Protein AF-A0A7W1B7G7-F1 (afdb_monomer_lite)

Radius of gyration: 17.0 Å; chains: 1; bounding box: 27×66×45 Å

Secondary structure (DSSP, 8-state):
---------BPPHHHHHHHHHHHHHHHHHHHHHTT--HHHHHHHHHHHHHHHHHTT-BHHHHHHHHH--SHHHHHHHHTTS-HHHHHHHHHHHHHHSPP-PPPP------

Structure (mmCIF, N/CA/C/O backbone):
data_AF-A0A7W1B7G7-F1
#
_entry.id   AF-A0A7W1B7G7-F1
#
loop_
_atom_site.group_PDB
_atom_site.id
_atom_site.type_symbol
_atom_site.label_atom_id
_atom_site.label_alt_id
_atom_site.label_comp_id
_atom_site.label_asym_id
_atom_site.label_entity_id
_atom_site.label_seq_id
_atom_site.pdbx_PDB_ins_code
_atom_site.Cartn_x
_atom_sit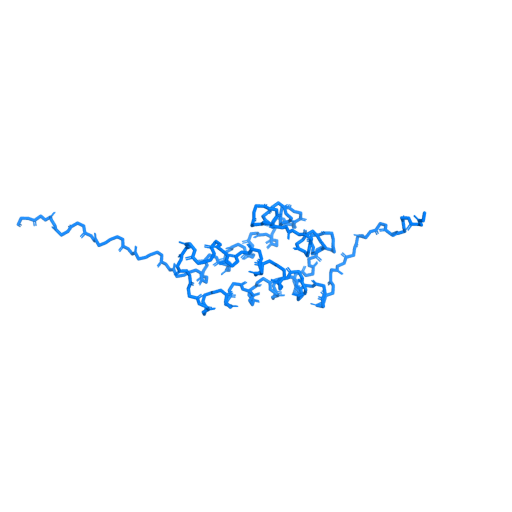e.Cartn_y
_atom_site.Cartn_z
_atom_site.occupancy
_atom_site.B_iso_or_equiv
_atom_site.auth_seq_id
_atom_site.auth_comp_id
_atom_site.auth_asym_id
_atom_site.auth_atom_id
_atom_site.pdbx_PDB_model_num
ATOM 1 N N . MET A 1 1 ? 2.004 -29.933 -8.024 1.00 35.00 1 MET A N 1
ATOM 2 C CA . MET A 1 1 ? 1.350 -29.052 -9.018 1.00 35.00 1 MET A CA 1
ATOM 3 C C . MET A 1 1 ? 2.272 -27.870 -9.264 1.00 35.00 1 MET A C 1
ATOM 5 O O . MET A 1 1 ? 2.881 -27.398 -8.314 1.00 35.00 1 MET A O 1
ATOM 9 N N . ALA A 1 2 ? 2.473 -27.514 -10.531 1.00 33.94 2 ALA A N 1
ATOM 10 C CA . ALA A 1 2 ? 3.549 -26.654 -11.016 1.00 33.94 2 ALA A CA 1
ATOM 11 C C . ALA A 1 2 ? 3.646 -25.301 -10.285 1.00 33.94 2 ALA A C 1
ATOM 13 O O . ALA A 1 2 ? 2.760 -24.461 -10.412 1.00 33.94 2 ALA A O 1
ATOM 14 N N . MET A 1 3 ? 4.757 -25.066 -9.579 1.00 40.25 3 MET A N 1
ATOM 15 C CA . MET A 1 3 ? 5.190 -23.717 -9.203 1.00 40.25 3 MET A CA 1
ATOM 16 C C . MET A 1 3 ? 5.894 -23.097 -10.411 1.00 40.25 3 MET A C 1
ATOM 18 O O . MET A 1 3 ? 7.118 -23.064 -10.499 1.00 40.25 3 MET A O 1
ATOM 22 N N . ALA A 1 4 ? 5.101 -22.714 -11.408 1.00 46.12 4 ALA A N 1
ATOM 23 C CA . ALA A 1 4 ? 5.594 -22.047 -12.599 1.00 46.12 4 ALA A CA 1
ATOM 24 C C . ALA A 1 4 ? 5.617 -20.526 -12.395 1.00 46.12 4 ALA A C 1
ATOM 26 O O . ALA A 1 4 ? 4.667 -19.938 -11.882 1.00 46.12 4 ALA A O 1
ATOM 27 N N . ALA A 1 5 ? 6.700 -19.936 -12.903 1.00 42.88 5 ALA A N 1
ATOM 28 C CA . ALA A 1 5 ? 7.002 -18.519 -13.076 1.00 42.88 5 ALA A CA 1
ATOM 29 C C . ALA A 1 5 ? 7.642 -17.788 -11.882 1.00 42.88 5 ALA A C 1
ATOM 31 O O . ALA A 1 5 ? 6.988 -17.186 -11.031 1.00 42.88 5 ALA A O 1
ATOM 32 N N . CYS A 1 6 ? 8.976 -17.723 -11.945 1.00 51.12 6 CYS A N 1
ATOM 33 C CA . CYS A 1 6 ? 9.768 -16.541 -11.617 1.00 51.12 6 CYS A CA 1
ATOM 34 C C . CYS A 1 6 ? 9.072 -15.255 -12.110 1.00 51.12 6 CYS A C 1
ATOM 36 O O . CYS A 1 6 ? 9.297 -14.803 -13.229 1.00 51.12 6 CYS A O 1
ATOM 38 N N . GLY A 1 7 ? 8.196 -14.667 -11.300 1.00 47.47 7 GLY A N 1
ATOM 39 C CA . GLY A 1 7 ? 7.489 -13.435 -11.640 1.00 47.47 7 GLY A CA 1
ATOM 40 C C . GLY A 1 7 ? 8.354 -12.207 -11.384 1.00 47.47 7 GLY A C 1
ATOM 41 O O . GLY A 1 7 ? 8.119 -11.508 -10.409 1.00 47.47 7 GLY A O 1
ATOM 42 N N . GLY A 1 8 ? 9.361 -11.962 -12.224 1.00 57.78 8 GLY A N 1
ATOM 43 C CA . GLY A 1 8 ? 10.037 -10.660 -12.347 1.00 57.78 8 GLY A CA 1
ATOM 44 C C . GLY A 1 8 ? 9.271 -9.737 -13.299 1.00 57.78 8 GLY A C 1
ATOM 45 O O . GLY A 1 8 ? 9.835 -9.218 -14.259 1.00 57.78 8 GLY A O 1
ATOM 46 N N . GLY A 1 9 ? 7.953 -9.653 -13.113 1.00 73.06 9 GLY A N 1
ATOM 47 C CA . GLY A 1 9 ? 7.031 -8.929 -13.983 1.00 73.06 9 GLY A CA 1
ATOM 48 C C . GLY A 1 9 ? 6.509 -7.666 -13.311 1.00 73.06 9 GLY A C 1
ATOM 49 O O . GLY A 1 9 ? 6.465 -7.572 -12.085 1.00 73.06 9 GLY A O 1
ATOM 50 N N . LYS A 1 10 ? 6.063 -6.705 -14.112 1.00 83.25 10 LYS A N 1
ATOM 51 C CA . LYS A 1 10 ? 5.363 -5.511 -13.629 1.00 83.25 10 LYS A CA 1
ATOM 52 C C . LYS A 1 10 ? 3.884 -5.838 -13.450 1.00 83.25 10 LYS A C 1
ATOM 54 O O . LYS A 1 10 ? 3.323 -6.522 -14.304 1.00 83.25 10 LYS A O 1
ATOM 59 N N . ALA A 1 11 ? 3.288 -5.376 -12.358 1.00 85.38 11 ALA A N 1
ATOM 60 C CA . ALA A 1 11 ? 1.880 -5.607 -12.078 1.00 85.38 11 ALA A CA 1
ATOM 61 C C . ALA A 1 11 ? 0.979 -4.966 -13.143 1.00 85.38 11 ALA A C 1
ATOM 63 O O . ALA A 1 11 ? 1.310 -3.919 -13.709 1.00 85.38 11 ALA A O 1
ATOM 64 N N . SER A 1 12 ? -0.160 -5.601 -13.414 1.00 87.69 12 SER A N 1
ATOM 65 C CA . SER A 1 12 ? -1.198 -5.020 -14.264 1.00 87.69 12 SER A CA 1
ATOM 66 C C . SER A 1 12 ? -2.051 -4.012 -13.488 1.00 87.69 12 SER A C 1
ATOM 68 O O . SER A 1 12 ? -2.064 -4.001 -12.256 1.00 87.69 12 SER A O 1
ATOM 70 N N . THR A 1 13 ? -2.803 -3.175 -14.206 1.00 88.00 13 THR A N 1
ATOM 71 C CA . THR A 1 13 ? -3.766 -2.248 -13.590 1.00 88.00 13 THR A CA 1
ATOM 72 C C . THR A 1 13 ? -4.811 -2.981 -12.751 1.00 88.00 13 THR A C 1
ATOM 74 O O . THR A 1 13 ? -5.126 -2.521 -11.656 1.00 88.00 13 THR A O 1
ATOM 77 N N . ASP A 1 14 ? -5.294 -4.137 -13.209 1.00 89.81 14 ASP A N 1
ATOM 78 C CA . ASP A 1 14 ? -6.235 -4.974 -12.461 1.00 89.81 14 ASP A CA 1
ATOM 79 C C . ASP A 1 14 ? -5.627 -5.542 -11.172 1.00 89.81 14 ASP A C 1
ATOM 81 O O . ASP A 1 14 ? -6.292 -5.567 -10.137 1.00 89.81 14 ASP A O 1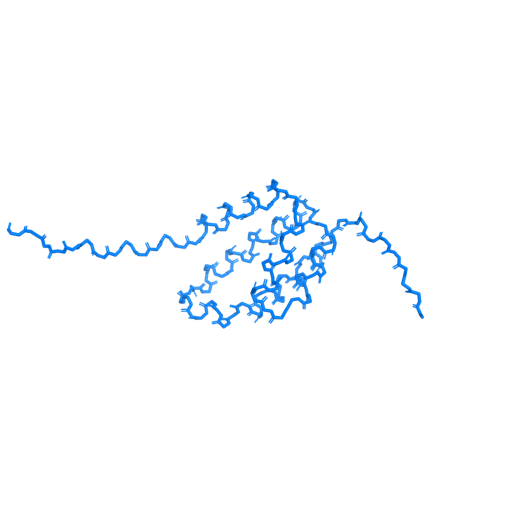
ATOM 85 N N . ASP A 1 15 ? -4.359 -5.971 -11.207 1.00 91.31 15 ASP A N 1
ATOM 86 C CA . ASP A 1 15 ? -3.660 -6.441 -10.004 1.00 91.31 15 ASP A CA 1
ATOM 87 C C . ASP A 1 15 ? -3.494 -5.300 -8.993 1.00 91.31 15 ASP A C 1
ATOM 89 O O . ASP A 1 15 ? -3.733 -5.487 -7.801 1.00 91.31 15 ASP A O 1
ATOM 93 N N . CYS A 1 16 ? -3.128 -4.107 -9.472 1.00 92.31 16 CYS A N 1
ATOM 94 C CA . CYS A 1 16 ? -3.027 -2.909 -8.644 1.00 92.31 16 CYS A CA 1
ATOM 95 C C . CYS A 1 16 ? -4.371 -2.543 -8.004 1.00 92.31 16 CYS A C 1
ATOM 97 O O . CYS A 1 16 ? -4.421 -2.284 -6.804 1.00 92.31 16 CYS A O 1
ATOM 99 N N . ALA A 1 17 ? -5.460 -2.548 -8.777 1.00 93.12 17 ALA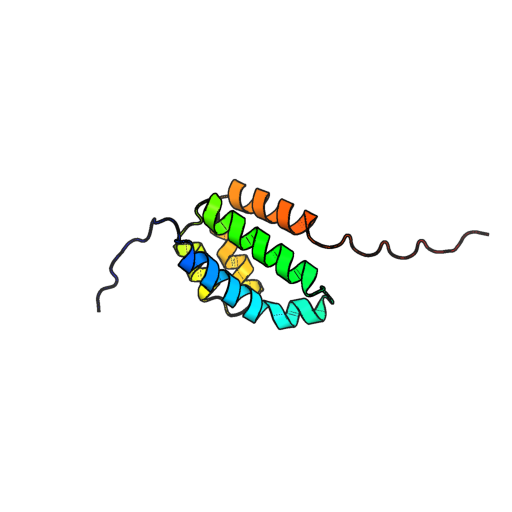 A N 1
ATOM 100 C CA . ALA A 1 17 ? -6.793 -2.242 -8.266 1.00 93.12 17 ALA A CA 1
ATOM 101 C C . ALA A 1 17 ? -7.199 -3.218 -7.151 1.00 93.12 17 ALA A C 1
ATOM 103 O O . ALA A 1 17 ? -7.516 -2.780 -6.047 1.00 93.12 17 ALA A O 1
ATOM 104 N N . LYS A 1 18 ? -7.064 -4.530 -7.388 1.00 92.12 18 LYS A N 1
ATOM 105 C CA . LYS A 1 18 ? -7.383 -5.566 -6.392 1.00 92.12 18 LYS A CA 1
ATOM 106 C C . LYS A 1 18 ? -6.530 -5.463 -5.133 1.00 92.12 18 LYS A C 1
ATOM 108 O O . LYS A 1 18 ? -7.045 -5.609 -4.025 1.00 92.12 18 LYS A O 1
ATOM 113 N N . ALA A 1 19 ? -5.232 -5.203 -5.292 1.00 92.56 19 ALA A N 1
ATOM 114 C CA . ALA A 1 19 ? -4.324 -5.012 -4.168 1.00 92.56 19 ALA A CA 1
ATOM 115 C C . ALA A 1 19 ? -4.784 -3.865 -3.271 1.00 92.56 19 ALA A C 1
ATOM 117 O O . ALA A 1 19 ? -4.813 -4.003 -2.052 1.00 92.56 19 ALA A O 1
ATOM 118 N N . ILE A 1 20 ? -5.193 -2.755 -3.880 1.00 91.38 20 ILE A N 1
ATOM 119 C CA . ILE A 1 20 ? -5.599 -1.549 -3.166 1.00 91.38 20 ILE A CA 1
ATOM 120 C C . ILE A 1 20 ? -6.985 -1.702 -2.543 1.00 91.38 20 ILE A C 1
ATOM 122 O O . ILE A 1 20 ? -7.195 -1.244 -1.422 1.00 91.38 20 ILE A O 1
ATOM 126 N N . GLU A 1 21 ? -7.920 -2.380 -3.210 1.00 91.38 21 GLU A N 1
ATOM 127 C CA . GLU A 1 21 ? -9.201 -2.759 -2.606 1.00 91.38 21 GLU A CA 1
ATOM 128 C C . GLU A 1 21 ? -8.983 -3.577 -1.326 1.00 91.38 21 GLU A C 1
ATOM 130 O O . GLU A 1 21 ? -9.605 -3.293 -0.299 1.00 91.38 21 GLU A O 1
ATOM 135 N N . ASN A 1 22 ? -8.046 -4.532 -1.352 1.00 91.00 22 ASN A N 1
ATOM 136 C CA . ASN A 1 22 ? -7.670 -5.295 -0.167 1.00 91.00 22 ASN A CA 1
ATOM 137 C C . ASN A 1 22 ? -6.994 -4.414 0.896 1.00 91.00 22 ASN A C 1
ATOM 139 O O . ASN A 1 22 ? -7.398 -4.453 2.056 1.00 91.00 22 ASN A O 1
ATOM 143 N N . THR A 1 23 ? -6.027 -3.571 0.513 1.00 88.00 23 THR A N 1
ATOM 144 C CA . THR A 1 23 ? -5.367 -2.626 1.430 1.00 88.00 23 THR A CA 1
ATOM 145 C C . THR A 1 23 ? -6.379 -1.718 2.130 1.00 88.00 23 THR A C 1
ATOM 147 O O . THR A 1 23 ? -6.316 -1.545 3.344 1.00 88.00 23 THR A O 1
ATOM 150 N N . ASN A 1 24 ? -7.371 -1.198 1.409 1.00 87.94 24 ASN A N 1
ATOM 151 C CA . ASN A 1 24 ? -8.458 -0.432 2.011 1.00 87.94 24 ASN A CA 1
ATOM 152 C C . ASN A 1 24 ? -9.299 -1.285 2.955 1.00 87.94 24 ASN A C 1
ATOM 154 O O . ASN A 1 24 ? -9.622 -0.843 4.055 1.00 87.94 24 ASN A O 1
ATOM 158 N N . ALA A 1 25 ? -9.641 -2.512 2.556 1.00 89.56 25 ALA A N 1
ATOM 159 C CA . ALA A 1 25 ? -10.437 -3.407 3.382 1.00 89.56 25 ALA A CA 1
ATOM 160 C C . ALA A 1 25 ? -9.761 -3.721 4.726 1.00 89.56 25 ALA A C 1
ATOM 162 O O . ALA A 1 25 ? -10.457 -3.683 5.742 1.00 89.56 25 ALA A O 1
ATOM 163 N N . VAL A 1 26 ? -8.445 -3.974 4.736 1.00 88.50 26 VAL A N 1
ATOM 164 C CA . VAL A 1 26 ? -7.672 -4.281 5.956 1.00 88.50 26 VAL A CA 1
ATOM 165 C C . VAL A 1 26 ? -7.319 -3.040 6.773 1.00 88.50 26 VAL A C 1
ATOM 167 O O . VAL A 1 26 ? -7.202 -3.125 7.992 1.00 88.50 26 VAL A O 1
ATOM 170 N N . SER A 1 27 ? -7.188 -1.879 6.129 1.00 83.88 27 SER A N 1
ATOM 171 C CA . SER A 1 27 ? -6.884 -0.619 6.811 1.00 83.88 27 SER A CA 1
ATOM 172 C C . SER A 1 27 ? -8.129 0.106 7.319 1.00 83.88 27 SER A C 1
ATOM 174 O O . SER A 1 27 ? -7.988 1.072 8.059 1.00 83.88 27 SER A O 1
ATOM 176 N N . ARG A 1 28 ? -9.350 -0.342 6.987 1.00 83.19 28 ARG A N 1
ATOM 177 C CA . ARG A 1 28 ? -10.606 0.307 7.416 1.00 83.19 28 ARG A CA 1
ATOM 178 C C . ARG A 1 28 ? -10.703 0.517 8.923 1.00 83.19 28 ARG A C 1
ATOM 180 O O . ARG A 1 28 ? -11.130 1.586 9.352 1.00 83.19 28 ARG A O 1
ATOM 187 N N . ASP A 1 29 ? -10.339 -0.481 9.723 1.00 84.06 29 ASP A N 1
ATOM 188 C CA . ASP A 1 29 ? -10.407 -0.363 11.182 1.00 84.06 29 ASP A CA 1
ATOM 189 C C . ASP A 1 29 ? -9.380 0.641 11.721 1.00 84.06 29 ASP A C 1
ATOM 191 O O . ASP A 1 29 ? -9.694 1.419 12.619 1.00 84.06 29 ASP A O 1
ATOM 195 N N . GLU A 1 30 ? -8.187 0.703 11.126 1.00 81.56 30 GLU A N 1
ATOM 196 C CA . GLU A 1 30 ? -7.164 1.695 11.477 1.00 81.56 30 GLU A CA 1
ATOM 197 C C . GLU A 1 30 ? -7.555 3.106 11.014 1.00 81.56 30 GLU A C 1
ATOM 199 O O . GLU A 1 30 ? -7.424 4.060 11.771 1.00 81.56 30 GLU A O 1
ATOM 204 N N . ILE A 1 31 ? -8.114 3.248 9.810 1.00 80.44 31 ILE A N 1
ATOM 205 C CA . ILE A 1 31 ? -8.646 4.507 9.265 1.00 80.44 31 ILE A CA 1
ATOM 206 C C . ILE A 1 31 ? -9.715 5.085 10.198 1.00 80.44 31 ILE A C 1
ATOM 208 O O . ILE A 1 31 ? -9.672 6.274 10.520 1.00 80.44 31 ILE A O 1
ATOM 212 N N . LYS A 1 32 ? -10.625 4.235 10.697 1.00 81.50 32 LYS A N 1
ATOM 213 C CA . LYS A 1 32 ? -11.628 4.623 11.699 1.00 81.50 32 LYS A CA 1
ATOM 214 C C . LYS A 1 32 ? -10.984 5.074 13.009 1.00 81.50 32 LYS A C 1
ATOM 216 O O . LYS A 1 32 ? -11.393 6.094 13.553 1.00 81.50 32 LYS A O 1
ATOM 221 N N . LYS A 1 33 ? -9.969 4.356 13.508 1.00 80.62 33 LYS A N 1
ATOM 222 C CA . LYS A 1 33 ? -9.231 4.749 14.726 1.00 80.62 33 LYS A CA 1
ATOM 223 C C . LYS A 1 33 ? -8.485 6.074 14.557 1.00 80.62 33 LYS A C 1
ATOM 225 O O . LYS A 1 33 ? -8.402 6.845 15.505 1.00 80.62 33 LYS A O 1
ATOM 230 N N . MET A 1 34 ? -7.967 6.341 13.361 1.00 74.62 34 MET A N 1
ATOM 231 C CA . MET A 1 34 ? -7.261 7.578 13.022 1.00 74.62 34 MET A CA 1
ATOM 232 C C . MET A 1 34 ? -8.202 8.745 12.687 1.00 74.62 34 MET A C 1
ATOM 234 O O . MET A 1 34 ? -7.722 9.844 12.420 1.00 74.62 34 MET A O 1
ATOM 238 N N . ASN A 1 35 ? -9.523 8.527 12.697 1.00 80.62 35 ASN A N 1
ATOM 239 C CA . ASN A 1 35 ? -10.535 9.521 12.335 1.00 80.62 35 ASN A CA 1
ATOM 240 C C . ASN A 1 35 ? -10.259 10.189 10.969 1.00 80.62 35 ASN A C 1
ATOM 242 O O . ASN A 1 35 ? -10.501 11.383 10.779 1.00 80.62 35 ASN A O 1
ATOM 246 N N . LEU A 1 36 ? -9.705 9.423 10.022 1.00 79.69 36 LEU A N 1
ATOM 247 C CA . LEU A 1 36 ? -9.480 9.901 8.662 1.00 79.69 36 LEU A CA 1
ATOM 248 C C . LEU A 1 36 ? -10.815 9.947 7.920 1.00 79.69 36 LEU A C 1
ATOM 250 O O . LEU A 1 36 ? -11.597 8.998 7.967 1.00 79.69 36 LEU A O 1
ATOM 254 N N . SER A 1 37 ? -11.065 11.043 7.204 1.00 83.50 37 SER A N 1
ATOM 255 C CA . SER A 1 37 ? -12.265 11.169 6.379 1.00 83.50 37 SER A CA 1
ATOM 256 C C . SER A 1 37 ? -12.247 10.187 5.204 1.00 83.50 37 SER A C 1
ATOM 258 O O . SER A 1 37 ? -11.182 9.818 4.694 1.00 83.50 37 SER A O 1
ATOM 260 N N . ASP A 1 38 ? -13.433 9.820 4.712 1.00 84.75 38 ASP A N 1
ATOM 261 C CA . ASP A 1 38 ? -13.574 9.025 3.486 1.00 84.75 38 ASP A CA 1
ATOM 262 C C . ASP A 1 38 ? -12.892 9.709 2.291 1.00 84.75 38 ASP A C 1
ATOM 264 O O . ASP A 1 38 ? -12.274 9.050 1.458 1.00 84.75 38 ASP A O 1
ATOM 268 N N . GLU A 1 39 ? -12.923 11.047 2.244 1.00 86.19 39 GLU A N 1
ATOM 269 C CA . GLU A 1 39 ? -12.222 11.828 1.222 1.00 86.19 39 GLU A CA 1
ATOM 270 C C . GLU A 1 39 ? -10.702 11.623 1.289 1.00 86.19 39 GLU A C 1
ATOM 272 O O . GLU A 1 39 ? -10.061 11.389 0.264 1.00 86.19 39 GLU A O 1
ATOM 277 N N . THR A 1 40 ? -10.119 11.663 2.491 1.00 86.81 40 THR A N 1
ATOM 278 C CA . THR A 1 40 ? -8.682 11.416 2.681 1.00 86.81 40 THR A CA 1
ATOM 279 C C . THR A 1 40 ? -8.335 9.986 2.285 1.00 86.81 40 THR A C 1
ATOM 281 O O . THR A 1 40 ? -7.395 9.759 1.528 1.00 86.81 40 THR A O 1
ATOM 284 N N . THR A 1 41 ? -9.135 9.016 2.725 1.00 86.38 41 THR A N 1
ATOM 285 C CA . THR A 1 41 ? -8.956 7.599 2.383 1.00 86.38 41 THR A CA 1
ATOM 286 C C . THR A 1 41 ? -8.998 7.373 0.870 1.00 86.38 41 THR A C 1
ATOM 288 O O . THR A 1 41 ? -8.141 6.683 0.313 1.00 86.38 41 THR A O 1
ATOM 291 N N . SER A 1 42 ? -9.947 8.012 0.183 1.00 89.12 42 SER A N 1
ATOM 292 C CA . SER A 1 42 ? -10.073 7.966 -1.275 1.00 89.12 42 SER A CA 1
ATOM 293 C C . SER A 1 42 ? -8.867 8.604 -1.980 1.00 89.12 42 SER A C 1
ATOM 295 O O . SER A 1 42 ? -8.340 8.043 -2.943 1.00 89.12 42 SER A O 1
ATOM 297 N N . LYS A 1 43 ? -8.336 9.720 -1.460 1.00 89.88 43 LYS A N 1
ATOM 298 C CA . LYS A 1 43 ? -7.101 10.340 -1.973 1.00 89.88 43 LYS A CA 1
ATOM 299 C C . LYS A 1 43 ? -5.895 9.406 -1.845 1.00 89.88 43 LYS A C 1
ATOM 301 O O . LYS A 1 43 ? -5.193 9.198 -2.831 1.00 89.88 43 LYS A O 1
ATOM 306 N N . LEU A 1 44 ? -5.684 8.793 -0.678 1.00 89.69 44 LEU A N 1
ATOM 307 C CA . LEU A 1 44 ? -4.577 7.849 -0.453 1.00 89.69 44 LEU A CA 1
ATOM 308 C C . LEU A 1 44 ? -4.687 6.607 -1.353 1.00 89.69 44 LEU A C 1
ATOM 310 O O . LEU A 1 44 ? -3.695 6.148 -1.924 1.00 89.69 44 LEU A O 1
ATOM 314 N N . THR A 1 45 ? -5.911 6.112 -1.537 1.00 90.56 45 THR A N 1
ATOM 315 C CA . THR A 1 45 ? -6.250 5.030 -2.474 1.00 90.56 45 THR A CA 1
ATOM 316 C C . THR A 1 45 ? -5.862 5.397 -3.904 1.00 90.56 45 THR A C 1
ATOM 318 O O . THR A 1 45 ? -5.158 4.645 -4.578 1.00 90.56 45 THR A O 1
ATOM 321 N N . SER A 1 46 ? -6.278 6.582 -4.358 1.00 92.19 46 SER A N 1
ATOM 322 C CA . SER A 1 46 ? -5.996 7.065 -5.709 1.00 92.19 46 SER A CA 1
ATOM 323 C C . SER A 1 46 ? -4.500 7.280 -5.945 1.00 92.19 46 SER A C 1
ATOM 325 O O . SER A 1 46 ? -4.010 6.966 -7.029 1.00 92.19 46 SER A O 1
ATOM 327 N N . ILE A 1 47 ? -3.771 7.796 -4.952 1.00 93.12 47 ILE A N 1
ATOM 328 C CA . ILE A 1 47 ? -2.312 7.973 -5.016 1.00 93.12 47 ILE A CA 1
ATOM 329 C C . ILE A 1 47 ? -1.631 6.615 -5.154 1.00 93.12 47 ILE A C 1
ATOM 331 O O . ILE A 1 47 ? -0.815 6.422 -6.053 1.00 93.12 47 ILE A O 1
ATOM 335 N N . THR A 1 48 ? -2.019 5.646 -4.328 1.00 92.06 48 THR A N 1
ATOM 336 C CA . THR A 1 48 ? -1.448 4.296 -4.377 1.00 92.06 48 THR A CA 1
ATOM 337 C C . THR A 1 48 ? -1.715 3.631 -5.731 1.00 92.06 48 THR A C 1
ATOM 339 O O . THR A 1 48 ? -0.805 3.039 -6.306 1.00 92.06 48 THR A O 1
ATOM 342 N N . LEU A 1 49 ? -2.913 3.794 -6.309 1.00 92.94 49 LEU A N 1
ATOM 343 C CA . LEU A 1 49 ? -3.248 3.239 -7.630 1.00 92.94 49 LEU A CA 1
ATOM 344 C C . LEU A 1 49 ? -2.434 3.888 -8.746 1.00 92.94 49 LEU A C 1
ATOM 346 O O . LEU A 1 49 ? -1.919 3.195 -9.629 1.00 92.94 49 LEU A O 1
ATOM 350 N N . LYS A 1 50 ? -2.286 5.212 -8.685 1.00 94.25 50 LYS A N 1
ATOM 351 C CA . LYS A 1 50 ? -1.460 5.971 -9.618 1.00 94.25 50 LYS A CA 1
ATOM 352 C C . LYS A 1 50 ? -0.015 5.480 -9.579 1.00 94.25 50 LYS A C 1
ATOM 354 O O . LYS A 1 50 ? 0.510 5.142 -10.631 1.00 94.25 50 LYS A O 1
ATOM 359 N N . HIS A 1 51 ? 0.603 5.379 -8.403 1.00 93.50 51 HIS A N 1
ATOM 360 C CA . HIS A 1 51 ? 1.986 4.906 -8.292 1.00 93.50 51 HIS A CA 1
ATOM 361 C C . HIS A 1 51 ? 2.131 3.442 -8.707 1.00 93.50 51 HIS A C 1
ATOM 363 O O . HIS A 1 51 ? 3.011 3.113 -9.497 1.00 93.50 51 HIS A O 1
ATOM 369 N N . CYS A 1 52 ? 1.215 2.574 -8.276 1.00 93.12 52 CYS A N 1
ATOM 370 C CA . CYS A 1 52 ? 1.248 1.160 -8.638 1.00 93.12 52 CYS A CA 1
ATOM 371 C C . CYS A 1 52 ? 1.267 0.946 -10.159 1.00 93.12 52 CYS A C 1
ATOM 373 O O . CYS A 1 52 ? 2.052 0.145 -10.674 1.00 93.12 52 CYS A O 1
ATOM 375 N N . THR A 1 53 ? 0.452 1.717 -10.884 1.00 92.12 53 THR A N 1
ATOM 376 C CA . THR A 1 53 ? 0.313 1.613 -12.342 1.00 92.12 53 THR A CA 1
ATOM 377 C C . THR A 1 53 ? 1.381 2.394 -13.110 1.00 92.12 53 THR A C 1
ATOM 379 O O . THR A 1 53 ? 1.998 1.843 -14.024 1.00 92.12 53 THR A O 1
ATOM 382 N N . ALA A 1 54 ? 1.633 3.654 -12.747 1.00 92.12 54 ALA A N 1
ATOM 383 C CA . ALA A 1 54 ? 2.570 4.534 -13.445 1.00 92.12 54 ALA A CA 1
ATOM 384 C C . ALA A 1 54 ? 4.026 4.113 -13.221 1.00 92.12 54 ALA A C 1
ATOM 386 O O . ALA A 1 54 ? 4.796 4.017 -14.180 1.00 92.12 54 ALA A O 1
ATOM 387 N N . ASP A 1 55 ? 4.375 3.768 -11.981 1.00 90.81 55 ASP A N 1
ATOM 388 C CA . ASP A 1 55 ? 5.733 3.355 -11.629 1.00 90.81 55 ASP A CA 1
ATOM 389 C C . ASP A 1 55 ? 5.971 1.875 -11.914 1.00 90.81 55 ASP A C 1
ATOM 391 O O . ASP A 1 55 ? 7.099 1.398 -11.787 1.00 90.81 55 ASP A O 1
ATOM 395 N N . LYS A 1 56 ? 4.926 1.149 -12.336 1.00 89.25 56 LYS A N 1
ATOM 396 C CA . LYS A 1 56 ? 4.983 -0.263 -12.719 1.00 89.25 56 LYS A CA 1
ATOM 397 C C . LYS A 1 56 ? 5.558 -1.118 -11.589 1.00 89.25 56 LYS A C 1
ATOM 399 O O . LYS A 1 56 ? 6.600 -1.759 -11.759 1.00 89.25 56 LYS A O 1
ATOM 404 N N . TRP A 1 57 ? 4.881 -1.098 -10.440 1.00 91.62 57 TRP A N 1
ATOM 405 C CA . TRP A 1 57 ? 5.296 -1.847 -9.253 1.00 91.62 57 TRP A CA 1
ATOM 406 C C . TRP A 1 57 ? 5.511 -3.330 -9.565 1.00 91.62 57 TRP A C 1
ATOM 408 O O . TRP A 1 57 ? 4.861 -3.913 -10.439 1.00 91.62 57 TRP A O 1
ATOM 418 N N . ASP A 1 58 ? 6.452 -3.945 -8.849 1.00 92.00 58 ASP A N 1
ATOM 419 C CA . ASP A 1 58 ? 6.760 -5.357 -9.038 1.00 92.00 58 ASP A CA 1
ATOM 420 C C . ASP A 1 58 ? 5.539 -6.220 -8.686 1.00 92.00 58 ASP A C 1
ATOM 422 O O . ASP A 1 58 ? 4.866 -6.015 -7.672 1.00 92.00 58 ASP A O 1
ATOM 426 N N . THR A 1 59 ? 5.258 -7.219 -9.521 1.00 91.50 59 THR A N 1
ATOM 427 C CA . THR A 1 59 ? 4.120 -8.129 -9.334 1.00 91.50 59 THR A CA 1
ATOM 428 C C . THR A 1 59 ? 4.168 -8.826 -7.974 1.00 91.50 59 THR A C 1
ATOM 430 O O . THR A 1 59 ? 3.121 -9.117 -7.402 1.00 91.50 59 THR A O 1
ATOM 433 N N . LYS A 1 60 ? 5.358 -9.091 -7.421 1.00 91.69 60 LYS A N 1
ATOM 434 C CA . LYS A 1 60 ? 5.515 -9.682 -6.087 1.00 91.69 60 LYS A CA 1
ATOM 435 C C . LYS A 1 60 ? 5.007 -8.747 -4.997 1.00 91.69 60 LYS A C 1
ATOM 437 O O . LYS A 1 60 ? 4.312 -9.213 -4.099 1.00 91.69 60 LYS A O 1
ATOM 442 N N . VAL A 1 61 ? 5.301 -7.451 -5.101 1.00 93.19 61 VAL A N 1
ATOM 443 C CA . VAL A 1 61 ? 4.800 -6.440 -4.159 1.00 93.19 61 VAL A CA 1
ATOM 444 C C . VAL A 1 61 ? 3.281 -6.361 -4.242 1.00 93.19 61 VAL A C 1
ATOM 446 O O . VAL A 1 61 ? 2.604 -6.472 -3.227 1.00 93.19 61 VAL A O 1
ATOM 449 N N . VAL A 1 62 ? 2.727 -6.262 -5.450 1.00 93.25 62 VAL A N 1
ATOM 450 C CA . VAL A 1 62 ? 1.274 -6.126 -5.647 1.00 93.25 62 VAL A CA 1
ATOM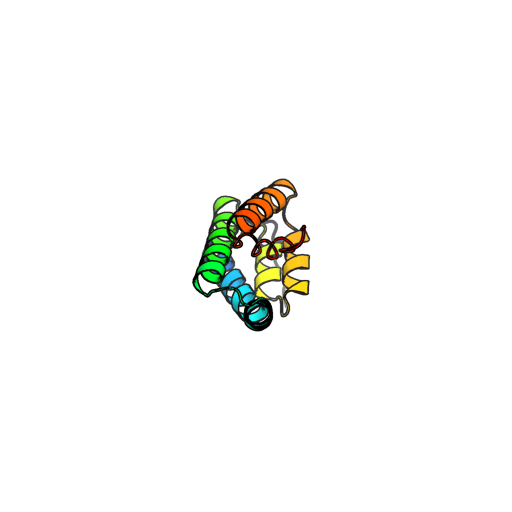 451 C C . VAL A 1 62 ? 0.509 -7.380 -5.212 1.00 93.25 62 VAL A C 1
ATOM 453 O O . VAL A 1 62 ? -0.537 -7.285 -4.568 1.00 93.25 62 VAL A O 1
ATOM 456 N N . LYS A 1 63 ? 1.058 -8.574 -5.463 1.00 91.81 63 LYS A N 1
ATOM 457 C CA . LYS A 1 63 ? 0.502 -9.829 -4.934 1.00 91.81 63 LYS A CA 1
ATOM 458 C C . LYS A 1 63 ? 0.587 -9.904 -3.413 1.00 91.81 63 LYS A C 1
ATOM 460 O O . LYS A 1 63 ? -0.359 -10.375 -2.792 1.00 91.81 63 LYS A O 1
ATOM 465 N N . CYS A 1 64 ? 1.683 -9.433 -2.820 1.00 93.81 64 CYS A N 1
ATOM 466 C CA . CYS A 1 64 ? 1.818 -9.345 -1.369 1.00 93.81 64 CYS A CA 1
ATOM 467 C C . CYS A 1 64 ? 0.740 -8.419 -0.786 1.00 93.81 64 CYS A C 1
ATOM 469 O O . CYS A 1 64 ? 0.015 -8.828 0.114 1.00 93.81 64 CYS A O 1
ATOM 471 N N . LEU A 1 65 ? 0.548 -7.227 -1.364 1.00 92.88 65 LEU A N 1
ATOM 472 C CA . LEU A 1 65 ? -0.489 -6.274 -0.949 1.00 92.88 65 LEU A CA 1
ATOM 473 C C . LEU A 1 65 ? -1.905 -6.858 -1.064 1.00 92.88 65 LEU A C 1
ATOM 475 O O . LEU A 1 65 ? -2.726 -6.692 -0.164 1.00 92.88 65 LEU A O 1
ATOM 479 N N . SER A 1 66 ? -2.172 -7.612 -2.132 1.00 92.19 66 SER A N 1
ATOM 480 C CA . SER A 1 66 ? -3.452 -8.311 -2.331 1.00 92.19 66 SER A CA 1
ATOM 481 C C . SER A 1 66 ? -3.710 -9.421 -1.308 1.00 92.19 66 SER A C 1
ATOM 483 O O . SER A 1 66 ? -4.859 -9.787 -1.086 1.00 92.19 66 SER A O 1
ATOM 485 N N . ALA A 1 67 ? -2.654 -9.988 -0.721 1.00 92.69 67 ALA A N 1
ATOM 486 C CA . ALA A 1 67 ? -2.735 -11.074 0.254 1.00 92.69 67 ALA A CA 1
ATOM 487 C C . ALA A 1 67 ? -2.569 -10.603 1.710 1.00 92.69 67 ALA A C 1
ATOM 489 O O . ALA A 1 67 ? -2.772 -11.402 2.628 1.00 92.69 67 ALA A O 1
ATOM 490 N N . ALA A 1 68 ? -2.192 -9.339 1.924 1.00 92.12 68 ALA A N 1
ATOM 491 C CA . ALA A 1 68 ? -1.990 -8.758 3.244 1.00 92.12 68 ALA A CA 1
ATOM 492 C C . ALA A 1 68 ? -3.292 -8.796 4.054 1.00 92.12 68 ALA A C 1
ATOM 494 O O . ALA A 1 68 ? -4.363 -8.496 3.529 1.00 92.12 68 ALA A O 1
ATOM 495 N N . LYS A 1 69 ? -3.208 -9.146 5.340 1.00 90.25 69 LYS A N 1
ATOM 496 C CA . LYS A 1 69 ? -4.365 -9.220 6.251 1.00 90.25 69 LYS A CA 1
ATOM 497 C C . LYS A 1 69 ? -4.374 -8.101 7.283 1.00 90.25 69 LYS A C 1
ATOM 499 O O . LYS A 1 69 ? -5.299 -7.998 8.082 1.00 90.25 69 LYS A O 1
ATOM 504 N N . SER A 1 70 ? -3.329 -7.285 7.289 1.00 87.81 70 SER A N 1
ATOM 505 C CA . SER A 1 70 ? -3.135 -6.198 8.235 1.00 87.81 70 SER A CA 1
ATOM 506 C C . SER A 1 70 ? -2.399 -5.033 7.582 1.00 87.81 70 SER A C 1
ATOM 508 O O . SER A 1 70 ? -1.715 -5.186 6.563 1.00 87.81 70 SER A O 1
ATOM 510 N N . ASN A 1 71 ? -2.502 -3.861 8.205 1.00 84.31 71 ASN A N 1
ATOM 511 C CA . ASN A 1 71 ? -1.731 -2.695 7.790 1.00 84.31 71 ASN A CA 1
ATOM 512 C C . ASN A 1 71 ? -0.215 -2.938 7.952 1.00 84.31 71 ASN A C 1
ATOM 514 O O . ASN A 1 71 ? 0.569 -2.538 7.100 1.00 84.31 71 ASN A O 1
ATOM 518 N N . GLU A 1 72 ? 0.209 -3.679 8.984 1.00 88.06 72 GLU A N 1
ATOM 519 C CA . GLU A 1 72 ? 1.622 -4.049 9.164 1.00 88.06 72 GLU A CA 1
ATOM 520 C C . GLU A 1 72 ? 2.141 -4.927 8.014 1.00 88.06 72 GLU A C 1
ATOM 522 O O . GLU A 1 72 ? 3.226 -4.685 7.487 1.00 88.06 72 GLU A O 1
ATOM 527 N N . GLU A 1 73 ? 1.363 -5.922 7.579 1.00 89.81 73 GLU A N 1
ATOM 528 C CA . GLU A 1 73 ? 1.721 -6.723 6.403 1.00 89.81 73 GLU A CA 1
ATOM 529 C C . GLU A 1 73 ? 1.750 -5.883 5.130 1.00 89.81 73 GLU A C 1
ATOM 531 O O . GLU A 1 73 ? 2.662 -6.038 4.324 1.00 89.81 73 GLU A O 1
ATOM 536 N N . THR A 1 74 ? 0.808 -4.950 4.978 1.00 89.50 74 THR A N 1
ATOM 537 C CA . THR A 1 74 ? 0.795 -4.007 3.852 1.00 89.50 74 THR A CA 1
ATOM 538 C C . THR A 1 74 ? 2.104 -3.213 3.802 1.00 89.50 74 THR A C 1
ATOM 540 O O . THR A 1 74 ? 2.748 -3.159 2.755 1.00 89.50 74 THR A O 1
ATOM 543 N N . LEU A 1 75 ? 2.552 -2.668 4.939 1.00 88.94 75 LEU A N 1
ATOM 544 C CA . LEU A 1 75 ? 3.819 -1.938 5.038 1.00 88.94 75 LEU A CA 1
ATOM 545 C C . LEU A 1 75 ? 5.015 -2.822 4.660 1.00 88.94 75 LEU A C 1
ATOM 547 O O . LEU A 1 75 ? 5.817 -2.423 3.815 1.00 88.94 75 LEU A O 1
ATOM 551 N N . LYS A 1 76 ? 5.081 -4.054 5.182 1.00 92.56 76 LYS A N 1
ATOM 552 C CA . LYS A 1 76 ? 6.127 -5.027 4.814 1.00 92.56 76 LYS A CA 1
ATOM 553 C C . LYS A 1 76 ? 6.124 -5.348 3.319 1.00 92.56 76 LYS A C 1
ATOM 555 O O . LYS A 1 76 ? 7.186 -5.479 2.720 1.00 92.56 76 LYS A O 1
ATOM 560 N N . CYS A 1 77 ? 4.956 -5.447 2.684 1.00 92.25 77 CYS A N 1
ATOM 561 C CA . CYS A 1 77 ? 4.871 -5.656 1.239 1.00 92.25 77 CYS A CA 1
ATOM 562 C C . CYS A 1 77 ? 5.487 -4.486 0.460 1.00 92.25 77 CYS A C 1
ATOM 564 O O . CYS A 1 77 ? 6.208 -4.710 -0.514 1.00 92.25 77 CYS A O 1
ATOM 566 N N . THR A 1 78 ? 5.253 -3.246 0.903 1.00 90.00 78 THR A N 1
ATOM 567 C CA . THR A 1 78 ? 5.823 -2.050 0.258 1.00 90.00 78 THR A CA 1
ATOM 568 C C . THR A 1 78 ? 7.332 -1.894 0.446 1.00 90.00 78 THR A C 1
ATOM 570 O O . THR A 1 78 ? 7.955 -1.159 -0.316 1.00 90.00 78 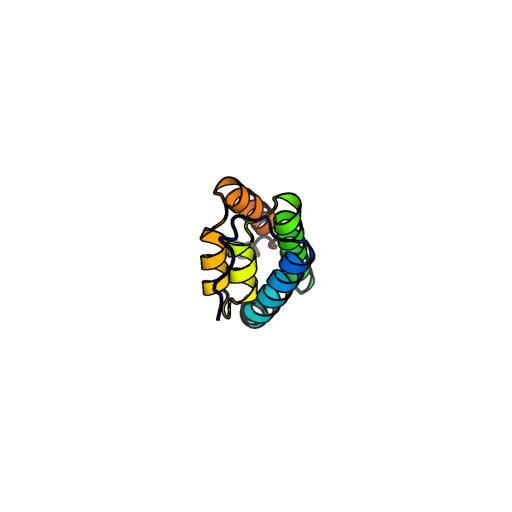THR A O 1
ATOM 573 N N . ASP A 1 79 ? 7.961 -2.624 1.373 1.00 90.38 79 ASP A N 1
ATOM 574 C CA . ASP A 1 79 ? 9.429 -2.684 1.476 1.00 90.38 79 ASP A CA 1
ATOM 575 C C . ASP A 1 79 ? 10.081 -3.357 0.262 1.00 90.38 79 ASP A C 1
ATOM 577 O O . ASP A 1 79 ? 11.261 -3.136 -0.001 1.00 90.38 79 ASP A O 1
ATOM 581 N N . GLY A 1 80 ? 9.319 -4.144 -0.503 1.00 89.44 80 GLY A N 1
ATOM 582 C CA . GLY A 1 80 ? 9.782 -4.719 -1.764 1.00 89.44 80 GLY A CA 1
ATOM 583 C C . GLY A 1 80 ? 9.807 -3.734 -2.939 1.00 89.44 80 GLY A C 1
ATOM 584 O O . GLY A 1 80 ? 10.248 -4.115 -4.023 1.00 89.44 80 GLY A O 1
ATOM 585 N N . LEU A 1 81 ? 9.319 -2.499 -2.764 1.00 91.44 81 LEU A N 1
ATOM 586 C CA . LEU A 1 81 ? 9.409 -1.451 -3.784 1.00 91.44 81 LEU A CA 1
ATOM 587 C C . LEU A 1 81 ? 10.848 -0.954 -3.937 1.00 91.44 81 LEU A C 1
ATOM 589 O O . LEU A 1 81 ? 11.627 -0.947 -2.983 1.00 91.44 81 LEU A O 1
ATOM 593 N N . ALA A 1 82 ? 11.194 -0.462 -5.129 1.00 91.75 82 ALA A N 1
ATOM 594 C CA . ALA A 1 82 ? 12.455 0.248 -5.300 1.00 91.75 82 ALA A CA 1
ATOM 595 C C . ALA A 1 82 ? 12.469 1.513 -4.425 1.00 91.75 82 ALA A C 1
ATOM 597 O O . ALA A 1 82 ? 11.438 2.164 -4.247 1.00 91.75 82 ALA A O 1
ATOM 598 N N . ALA A 1 83 ? 13.644 1.888 -3.911 1.00 91.06 83 ALA A N 1
ATOM 599 C CA . ALA A 1 83 ? 13.781 2.996 -2.963 1.00 91.06 83 ALA A CA 1
ATOM 600 C C . ALA A 1 83 ? 13.151 4.307 -3.471 1.00 91.06 83 ALA A C 1
ATOM 602 O O . ALA A 1 83 ? 12.442 4.973 -2.723 1.00 91.06 83 ALA A O 1
ATOM 603 N N . GLU A 1 84 ? 13.342 4.643 -4.751 1.00 90.38 84 GLU A N 1
ATOM 604 C CA . GLU A 1 84 ? 12.760 5.848 -5.359 1.00 90.38 84 GLU A CA 1
ATOM 605 C C . GLU A 1 84 ? 11.232 5.771 -5.503 1.00 90.38 84 GLU A C 1
ATOM 607 O O . GLU A 1 84 ? 10.540 6.748 -5.219 1.00 90.38 84 GLU A O 1
ATOM 612 N N . GLN A 1 85 ? 10.686 4.608 -5.878 1.00 91.62 85 GLN A N 1
ATOM 613 C CA . GLN A 1 85 ? 9.233 4.393 -5.960 1.00 91.62 85 GLN A CA 1
ATOM 614 C C . GLN A 1 85 ? 8.594 4.530 -4.579 1.00 91.62 85 GLN A C 1
ATOM 616 O O . GLN A 1 85 ? 7.576 5.194 -4.417 1.00 91.62 85 GLN A O 1
ATOM 621 N N . LYS A 1 86 ? 9.226 3.929 -3.566 1.00 91.81 86 LYS A N 1
ATOM 622 C CA . LYS A 1 86 ? 8.763 4.002 -2.185 1.00 91.81 86 LYS A CA 1
ATOM 623 C C . LYS A 1 86 ? 8.809 5.437 -1.664 1.00 91.81 86 LYS A C 1
ATOM 625 O O . LYS A 1 86 ? 7.829 5.898 -1.094 1.00 91.81 86 LYS A O 1
ATOM 630 N N . LEU A 1 87 ? 9.916 6.145 -1.887 1.00 92.69 87 LEU A N 1
ATOM 631 C CA . LEU A 1 87 ? 10.094 7.521 -1.424 1.00 92.69 87 LEU A CA 1
ATOM 632 C C . LEU A 1 87 ? 9.073 8.475 -2.056 1.00 92.69 87 LEU A C 1
ATOM 634 O O . LEU A 1 87 ? 8.440 9.255 -1.351 1.00 92.69 87 LEU A O 1
ATOM 638 N N . THR A 1 88 ? 8.900 8.410 -3.377 1.00 92.94 88 THR A N 1
ATOM 639 C CA . THR A 1 88 ? 7.944 9.267 -4.097 1.00 92.94 88 THR A CA 1
ATOM 640 C C . THR A 1 88 ? 6.507 8.995 -3.664 1.00 92.94 88 THR A C 1
ATOM 642 O O . THR A 1 88 ? 5.796 9.929 -3.301 1.00 92.94 88 THR A O 1
ATOM 645 N N . TRP A 1 89 ? 6.113 7.723 -3.586 1.00 92.50 89 TRP A N 1
ATOM 646 C CA . TRP A 1 89 ? 4.803 7.315 -3.077 1.00 92.50 89 TRP A CA 1
ATOM 647 C C . TRP A 1 89 ? 4.547 7.795 -1.639 1.00 92.50 89 TRP A C 1
ATOM 649 O O . TRP A 1 89 ? 3.482 8.343 -1.351 1.00 92.50 89 TRP A O 1
ATOM 659 N N . GLN A 1 90 ? 5.522 7.638 -0.737 1.00 90.94 90 GLN A N 1
ATOM 660 C CA . GLN A 1 90 ? 5.400 8.086 0.654 1.00 90.94 90 GLN A CA 1
ATOM 661 C C . GLN A 1 90 ? 5.260 9.608 0.766 1.00 90.94 90 GLN A C 1
ATOM 663 O O . GLN A 1 90 ? 4.464 10.082 1.577 1.00 90.94 90 GLN A O 1
ATOM 668 N N . ASN A 1 91 ? 5.985 10.369 -0.057 1.00 91.94 91 ASN A N 1
ATOM 669 C CA . ASN A 1 91 ? 5.880 11.827 -0.090 1.00 91.94 91 ASN A CA 1
ATOM 670 C C . ASN A 1 91 ? 4.492 12.288 -0.558 1.00 91.94 91 ASN A C 1
ATOM 672 O O . ASN A 1 91 ? 3.890 13.147 0.088 1.00 91.94 91 ASN A O 1
ATOM 676 N N . ASP A 1 92 ? 3.953 11.690 -1.625 1.00 91.25 92 ASP A N 1
ATOM 677 C CA . ASP A 1 92 ? 2.618 12.026 -2.136 1.00 91.25 92 ASP A CA 1
ATOM 678 C C . ASP A 1 92 ? 1.523 11.643 -1.127 1.00 91.25 92 ASP A C 1
ATOM 680 O O . ASP A 1 92 ? 0.594 12.419 -0.887 1.00 91.25 92 ASP A O 1
ATOM 684 N N . MET A 1 93 ? 1.650 10.488 -0.462 1.00 88.62 93 MET A N 1
ATOM 685 C CA . MET A 1 93 ? 0.750 10.111 0.631 1.00 88.62 93 MET A CA 1
ATOM 686 C C . MET A 1 93 ? 0.811 11.095 1.802 1.00 88.62 93 MET A C 1
ATOM 688 O O . MET A 1 93 ? -0.233 11.515 2.299 1.00 88.62 93 MET A O 1
ATOM 692 N N . ALA A 1 94 ? 2.012 11.484 2.236 1.00 88.50 94 ALA A N 1
ATOM 693 C CA . ALA A 1 94 ? 2.191 12.439 3.326 1.00 88.50 94 ALA A CA 1
ATOM 694 C C . ALA A 1 94 ? 1.603 13.817 2.986 1.00 88.50 94 ALA A C 1
ATOM 696 O O . ALA A 1 94 ? 1.019 14.463 3.853 1.00 88.50 94 ALA A O 1
ATOM 697 N N . ALA A 1 95 ? 1.700 14.246 1.725 1.00 88.00 95 ALA A N 1
ATOM 698 C CA . ALA A 1 95 ? 1.092 15.484 1.246 1.00 88.00 95 ALA A CA 1
ATOM 699 C C . ALA A 1 95 ? -0.447 15.428 1.202 1.00 88.00 95 ALA A C 1
ATOM 701 O O . ALA A 1 95 ? -1.102 16.466 1.299 1.00 88.00 95 ALA A O 1
ATOM 702 N N . ALA A 1 96 ? -1.024 14.233 1.046 1.00 85.62 96 ALA A N 1
ATOM 703 C CA . ALA A 1 96 ? -2.469 14.021 0.996 1.00 85.62 96 ALA A CA 1
ATOM 704 C C . ALA A 1 96 ? -3.115 13.814 2.368 1.00 85.62 96 ALA A C 1
ATOM 706 O O . ALA A 1 96 ? -4.328 14.004 2.501 1.00 85.62 96 ALA A O 1
ATOM 707 N N . LEU A 1 97 ? -2.332 13.435 3.381 1.00 81.31 97 LEU A N 1
ATOM 708 C CA . LEU A 1 97 ? -2.811 13.421 4.754 1.00 81.31 97 LEU A CA 1
ATOM 709 C C . LEU A 1 97 ? -3.143 14.857 5.183 1.00 81.31 97 LEU A C 1
ATOM 711 O O . LEU A 1 97 ? -2.352 15.774 4.936 1.00 81.31 97 LEU A O 1
ATOM 715 N N . PRO A 1 98 ? -4.300 15.087 5.833 1.00 69.06 98 PRO A N 1
ATOM 716 C CA . PRO A 1 98 ? -4.564 16.377 6.440 1.00 69.06 98 PRO A CA 1
ATOM 717 C C . PRO A 1 98 ? -3.412 16.676 7.396 1.00 69.06 98 PRO A C 1
ATOM 719 O O . PRO A 1 98 ? -3.031 15.823 8.202 1.00 69.06 98 PRO A O 1
ATOM 722 N N . LYS A 1 99 ? -2.837 17.881 7.296 1.00 64.44 99 LYS A N 1
ATOM 723 C CA . LYS A 1 99 ? -1.896 18.358 8.311 1.00 64.44 99 LYS A CA 1
ATOM 724 C C . LYS A 1 99 ? -2.585 18.146 9.653 1.00 64.44 99 LYS A C 1
ATOM 726 O O . LYS A 1 99 ? -3.726 18.589 9.803 1.00 64.44 99 LYS A O 1
ATOM 731 N N . ALA A 1 100 ? -1.935 17.422 10.568 1.00 54.31 100 ALA A N 1
ATOM 732 C CA . ALA A 1 100 ? -2.460 17.229 11.912 1.00 54.31 100 ALA A CA 1
ATOM 733 C C . ALA A 1 100 ? -2.985 18.582 12.415 1.00 54.31 100 ALA A C 1
ATOM 735 O O . ALA A 1 100 ? -2.316 19.594 12.155 1.00 54.31 100 ALA A O 1
ATOM 736 N N . PRO A 1 101 ? -4.168 18.642 13.058 1.00 47.03 101 PRO A N 1
ATOM 737 C CA . PRO A 1 101 ? -4.590 19.879 13.688 1.00 47.03 101 PRO A CA 1
ATOM 738 C C . PRO A 1 101 ? -3.419 20.331 14.551 1.00 47.03 101 PRO A C 1
ATOM 740 O O . PRO A 1 101 ? -2.932 19.564 15.386 1.00 47.03 101 PRO A O 1
ATOM 743 N N . VAL A 1 102 ? -2.906 21.530 14.265 1.00 49.00 102 VAL A N 1
ATOM 744 C CA . VAL A 1 102 ? -1.919 22.169 15.129 1.00 49.00 102 VAL A CA 1
ATOM 745 C C . VAL A 1 102 ? -2.546 22.081 16.520 1.00 49.00 102 VAL A C 1
ATOM 747 O O . VAL A 1 102 ? -3.696 22.519 16.654 1.00 49.00 102 VAL A O 1
ATOM 750 N N . PRO A 1 103 ? -1.907 21.425 17.512 1.00 51.47 103 PRO A N 1
ATOM 751 C CA . PRO A 1 103 ? -2.440 21.454 18.865 1.00 51.47 103 PRO A CA 1
ATOM 752 C C . PRO A 1 103 ? -2.714 22.926 19.172 1.00 51.47 103 PRO A C 1
ATOM 754 O O . PRO A 1 103 ? -1.855 23.742 18.823 1.00 51.47 103 PRO A O 1
ATOM 757 N N . PRO A 1 104 ? -3.905 23.291 19.694 1.00 48.72 104 PRO A N 1
ATOM 758 C CA . PRO A 1 104 ? -4.191 24.686 19.985 1.00 48.72 104 PRO A CA 1
ATOM 759 C C . PRO A 1 104 ? -2.996 25.212 20.767 1.00 48.72 104 PRO A C 1
ATOM 761 O O . PRO A 1 104 ? -2.615 24.601 21.771 1.00 48.72 104 PRO A O 1
ATOM 764 N N . GLU A 1 105 ? -2.338 26.246 20.232 1.00 50.16 105 GLU A N 1
ATOM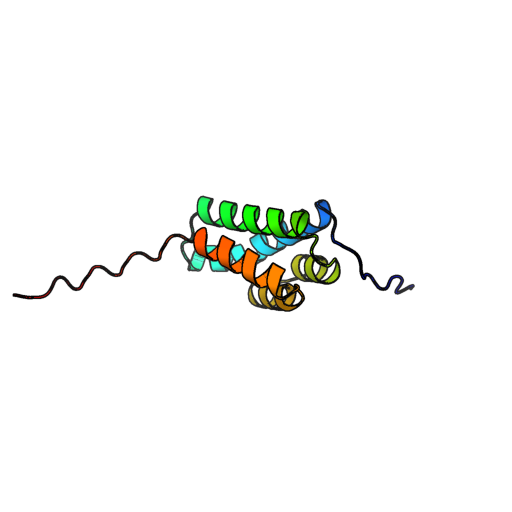 765 C CA . GLU A 1 105 ? -1.234 26.903 20.923 1.00 50.16 105 GLU A CA 1
ATOM 766 C C . GLU A 1 105 ? -1.675 27.087 22.377 1.00 50.16 105 GLU A C 1
ATOM 768 O O . GLU A 1 105 ? -2.834 27.476 22.589 1.00 50.16 105 GLU A O 1
ATOM 773 N N . PRO A 1 106 ? -0.843 26.745 23.382 1.00 52.00 106 PRO A N 1
ATOM 774 C CA . PRO A 1 106 ? -1.225 26.954 24.765 1.00 52.00 106 PRO A CA 1
ATOM 775 C C . PRO A 1 106 ? -1.615 28.423 24.893 1.00 52.00 106 PRO A C 1
ATOM 777 O O . PRO A 1 106 ? -0.777 29.316 24.787 1.00 52.00 106 PRO A O 1
ATOM 780 N N . THR A 1 107 ? -2.917 28.671 25.041 1.00 53.59 107 THR A N 1
ATOM 781 C CA . THR A 1 107 ? -3.460 29.998 25.287 1.00 53.59 107 THR A CA 1
ATOM 782 C C . THR A 1 107 ? -3.022 30.334 26.699 1.00 53.59 107 THR A C 1
ATOM 784 O O . THR A 1 107 ? -3.664 29.971 27.678 1.00 53.59 107 THR A O 1
ATOM 787 N N . GLY A 1 108 ? -1.823 30.884 26.805 1.00 56.44 108 GLY A N 1
ATOM 788 C CA . GLY A 1 108 ? -1.129 30.999 28.065 1.00 56.44 108 GLY A CA 1
ATOM 789 C C . GLY A 1 108 ? 0.133 31.806 27.885 1.00 56.44 108 GLY A C 1
ATOM 790 O O . GLY A 1 108 ? 1.214 31.244 27.761 1.00 56.44 108 GLY A O 1
ATOM 791 N N . SER A 1 109 ? -0.020 33.126 27.906 1.00 48.78 109 SER A N 1
ATOM 792 C CA . SER A 1 109 ? 0.856 34.014 28.670 1.00 48.78 109 SER A CA 1
ATOM 793 C C . SER A 1 109 ? 0.187 35.379 28.813 1.00 48.78 109 SER A C 1
ATOM 795 O O . SER A 1 109 ? 0.063 36.099 27.830 1.00 48.78 109 SER A O 1
ATOM 797 N N . ALA A 1 110 ? -0.270 35.609 30.049 1.00 47.06 110 ALA A N 1
ATOM 798 C CA . ALA A 1 110 ? -0.301 36.851 30.833 1.00 47.06 110 ALA A CA 1
ATOM 799 C C . ALA A 1 110 ? -0.730 38.168 30.168 1.00 47.06 110 ALA A C 1
ATOM 801 O O . ALA A 1 110 ? 0.005 38.680 29.298 1.00 47.06 110 ALA A O 1
#

Foldseek 3Di:
DDPDDPQQFFDDLVLQLLLLVLLCVQCVVVCVVVVPDPQLSVQLSVLSSCLSHVVRFGSQLSVQSNVDNHNVSNVVSLVSGDPVSSVVSVVSNVVSGPDPPPPPDPPDDD

Sequence (110 aa):
MAMAACGGGKASTDDCAKAIENTNAVSRDEIKKMNLSDETTSKLTSITLKHCTADKWDTKVVKCLSAAKSNEETLKCTDGLAAEQKLTWQNDMAAALPKAPVPPEPTGSA

pLDDT: mean 81.55, std 16.27, range [33.94, 94.25]